Protein AF-A0A0M3HHS4-F1 (afdb_monomer)

InterPro domains:
  IPR016039 Thiolase-like [G3DSA:3.40.47.10] (1-81)
  IPR016039 Thiolase-like [SSF53901] (1-81)
  IPR020616 Thiolase, N-terminal [PF00108] (1-81)

Foldseek 3Di:
DDDDDDDDDLVPFDWDDDPDDADDPGGDTHTCCCVPPQADPPPRDGVVVVVVVVCVVVVPDPVNVVVVVVVVVVVVVVVVD

Secondary structure (DSSP, 8-state):
---------GGGPPEE--SS---TT--PPEEHIIIIIIEETTTTEEHHHHHHHHHHHTT--HHHHHHHHHHHHHHHHHHT-

Organism: Ascaris lumbricoides (NCBI:txid6252)

Solvent-accessible surface area (backbone atoms only — not comparable to full-atom values): 5307 Å² total; per-residue (Å²): 140,84,90,86,86,86,88,86,62,80,90,72,57,56,70,44,72,81,89,74,84,76,55,96,89,66,75,76,75,40,55,40,56,53,64,77,72,39,39,38,89,89,74,76,37,46,50,67,60,55,50,52,52,51,32,61,74,70,66,56,47,70,68,58,54,52,53,50,53,54,51,50,53,54,49,53,59,59,73,73,106

Radius of gyration: 19.25 Å; Cα contacts (8 Å, |Δi|>4): 38; chains: 1; bounding box: 45×41×42 Å

Nearest PDB structures (foldseek):
  6bjb-assembly1_A  TM=9.808E-01  e=4.262E-10  Ascaris suum
  6bj9-assembly1_A  TM=9.862E-01  e=4.885E-10  Ascaris suum
  2ibw-assembly1_C  TM=9.886E-01  e=2.833E-06  Homo sapiens
  2f2s-assembly2_A-2  TM=9.879E-01  e=4.266E-06  Homo sapiens
  6bja-assembly1_A  TM=9.917E-01  e=6.878E-06  Ascaris suum

pLDDT: mean 77.8, std 9.4, range [40.69, 92.0]

Structure (mmCIF, N/CA/C/O backbone):
data_AF-A0A0M3HHS4-F1
#
_entry.id   AF-A0A0M3HHS4-F1
#
loop_
_atom_site.group_PDB
_atom_site.id
_atom_site.type_symbol
_atom_site.label_atom_id
_atom_site.label_alt_id
_atom_site.label_comp_id
_atom_site.label_asym_id
_atom_site.label_entity_id
_atom_site.label_seq_id
_atom_site.pdbx_PDB_ins_code
_atom_site.Cartn_x
_atom_site.Cartn_y
_atom_site.Cartn_z
_atom_site.occupancy
_atom_site.B_iso_or_equiv
_atom_site.auth_seq_id
_atom_site.auth_comp_id
_atom_site.auth_asym_id
_atom_site.auth_atom_id
_atom_site.pdbx_PDB_model_num
ATOM 1 N N . MET A 1 1 ? -18.591 -25.894 -14.463 1.00 40.69 1 MET A N 1
ATOM 2 C CA . MET A 1 1 ? -18.186 -25.472 -13.106 1.00 40.69 1 MET A CA 1
ATOM 3 C C . MET A 1 1 ? -16.949 -24.609 -13.266 1.00 40.69 1 MET A C 1
ATOM 5 O O . MET A 1 1 ? -16.045 -25.039 -13.969 1.00 40.69 1 MET A O 1
ATOM 9 N N . VAL A 1 2 ? -16.943 -23.397 -12.722 1.00 54.94 2 VAL A N 1
ATOM 10 C CA . VAL A 1 2 ? -15.807 -22.467 -12.810 1.00 54.94 2 VAL A CA 1
ATOM 11 C C . VAL A 1 2 ? -15.394 -22.073 -11.402 1.00 54.94 2 VAL A C 1
ATOM 13 O O . VAL A 1 2 ? -16.251 -21.870 -10.545 1.00 54.94 2 VAL A O 1
ATOM 16 N N . VAL A 1 3 ? -14.087 -22.007 -11.168 1.00 60.12 3 VAL A N 1
ATOM 17 C CA . VAL A 1 3 ? -13.500 -21.529 -9.916 1.00 60.12 3 VAL A CA 1
ATOM 18 C C . VAL A 1 3 ? -12.887 -20.167 -10.203 1.00 60.12 3 VAL A C 1
ATOM 20 O O . VAL A 1 3 ? -12.096 -20.034 -11.134 1.00 60.12 3 VAL A O 1
ATOM 23 N N . ALA A 1 4 ? -13.274 -19.168 -9.414 1.00 78.81 4 ALA A N 1
ATOM 24 C CA . ALA A 1 4 ? -12.702 -17.831 -9.434 1.00 78.81 4 ALA A CA 1
ATOM 25 C C . ALA A 1 4 ? -12.097 -17.531 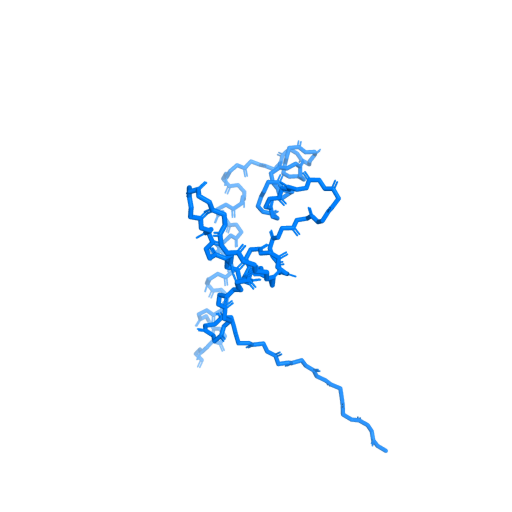-8.058 1.00 78.81 4 ALA A C 1
ATOM 27 O O . ALA A 1 4 ? -12.702 -17.821 -7.027 1.00 78.81 4 ALA A O 1
ATOM 28 N N . GLY A 1 5 ? -10.899 -16.960 -8.063 1.00 86.19 5 GLY A N 1
ATOM 29 C CA . GLY A 1 5 ? -10.133 -16.557 -6.891 1.00 86.19 5 GLY A CA 1
ATOM 30 C C . GLY A 1 5 ? -8.970 -15.667 -7.329 1.00 86.19 5 GLY A C 1
ATOM 31 O O . GLY A 1 5 ? -8.789 -15.434 -8.524 1.00 86.19 5 GLY A O 1
ATOM 32 N N . GLY A 1 6 ? -8.195 -15.167 -6.371 1.00 78.75 6 GLY A N 1
ATOM 33 C CA . GLY A 1 6 ? -6.998 -14.365 -6.622 1.00 78.75 6 GLY A CA 1
ATOM 34 C C . GLY A 1 6 ? -5.799 -14.939 -5.876 1.00 78.75 6 GLY A C 1
ATOM 35 O O . GLY A 1 6 ? -5.954 -15.518 -4.802 1.00 78.75 6 GLY A O 1
ATOM 36 N N . MET A 1 7 ? -4.611 -14.786 -6.453 1.00 69.12 7 MET A N 1
ATOM 37 C CA . MET A 1 7 ? -3.335 -15.119 -5.825 1.00 69.12 7 MET A CA 1
ATOM 38 C C . MET A 1 7 ? -2.406 -13.922 -5.988 1.00 69.12 7 MET A C 1
ATOM 40 O O . MET A 1 7 ? -2.290 -13.383 -7.086 1.00 69.12 7 MET A O 1
ATOM 44 N N . GLU A 1 8 ? -1.730 -13.535 -4.912 1.00 80.81 8 GLU A N 1
ATOM 45 C CA . GLU A 1 8 ? -0.782 -12.425 -4.919 1.00 80.81 8 GLU A CA 1
ATOM 46 C C . GLU A 1 8 ? 0.447 -12.783 -4.073 1.00 80.81 8 GLU A C 1
ATOM 48 O O . GLU A 1 8 ? 0.318 -13.350 -2.988 1.00 80.81 8 GLU A O 1
ATOM 53 N N . SER A 1 9 ? 1.645 -12.483 -4.586 1.00 69.62 9 SER A N 1
ATOM 54 C CA . SER A 1 9 ? 2.920 -12.663 -3.878 1.00 69.62 9 SER A CA 1
ATOM 55 C C . SER A 1 9 ? 3.772 -11.410 -4.031 1.00 69.62 9 SER A C 1
ATOM 57 O O . SER A 1 9 ? 4.613 -11.310 -4.925 1.00 69.62 9 SER A O 1
ATOM 59 N N . MET A 1 10 ? 3.551 -10.438 -3.145 1.00 72.94 10 MET A N 1
ATOM 60 C CA . MET A 1 10 ? 4.301 -9.179 -3.166 1.00 72.94 10 MET A CA 1
ATOM 61 C C . MET A 1 10 ? 5.791 -9.383 -2.849 1.00 72.94 10 MET A C 1
ATOM 63 O O . MET A 1 10 ? 6.634 -8.649 -3.348 1.00 72.94 10 MET A O 1
ATOM 67 N N . SER A 1 11 ? 6.147 -10.414 -2.073 1.00 73.44 11 SER A N 1
ATOM 68 C CA . SER A 1 11 ? 7.544 -10.720 -1.728 1.00 73.44 11 SER A CA 1
ATOM 69 C C . SER A 1 11 ? 8.383 -11.217 -2.909 1.00 73.44 11 SER A C 1
ATOM 71 O O . SER A 1 11 ? 9.607 -11.160 -2.844 1.00 73.44 11 SER A O 1
ATOM 73 N N . CYS A 1 12 ? 7.749 -11.724 -3.970 1.00 73.19 12 CYS A N 1
ATOM 74 C CA . CYS A 1 12 ? 8.437 -12.277 -5.140 1.00 73.19 12 CYS A CA 1
ATOM 75 C C . CYS A 1 12 ? 8.434 -11.330 -6.348 1.00 73.19 12 CYS A C 1
ATOM 77 O O . CYS A 1 12 ? 8.782 -11.758 -7.449 1.00 73.19 12 CYS A O 1
ATOM 79 N N . VAL A 1 13 ? 8.023 -10.071 -6.177 1.00 75.94 13 VAL A N 1
ATOM 80 C CA . VAL A 1 13 ? 7.968 -9.113 -7.285 1.00 75.94 13 VAL A CA 1
ATOM 81 C C . VAL A 1 13 ? 9.394 -8.741 -7.721 1.00 75.94 13 VAL A C 1
ATOM 83 O O . VAL A 1 13 ? 10.210 -8.358 -6.881 1.00 75.94 13 VAL A O 1
ATOM 86 N N . PRO A 1 14 ? 9.736 -8.883 -9.017 1.00 80.38 14 PRO A N 1
ATOM 87 C CA . PRO A 1 14 ? 11.077 -8.602 -9.506 1.00 80.38 14 PRO A CA 1
ATOM 88 C C . PRO A 1 14 ? 11.323 -7.099 -9.681 1.00 80.38 14 PRO A C 1
ATOM 90 O O . PRO A 1 14 ? 10.403 -6.305 -9.882 1.00 80.38 14 PRO A O 1
ATOM 93 N N . PHE A 1 15 ? 12.601 -6.724 -9.703 1.00 81.94 15 PHE A N 1
ATOM 94 C CA . PHE A 1 15 ? 13.023 -5.413 -10.187 1.00 81.94 15 PHE A CA 1
ATOM 95 C C . PHE A 1 15 ? 13.131 -5.428 -11.713 1.00 81.94 15 PHE A C 1
ATOM 97 O O . PHE A 1 15 ? 13.703 -6.344 -12.307 1.00 81.94 15 PHE A O 1
ATOM 104 N N . TYR A 1 16 ? 12.622 -4.384 -12.353 1.00 80.75 16 TYR A N 1
ATOM 105 C CA . TYR A 1 16 ? 12.665 -4.202 -13.792 1.00 80.75 16 TYR A CA 1
ATOM 106 C C . TYR A 1 16 ? 13.870 -3.369 -14.223 1.00 80.75 16 TYR A C 1
ATOM 108 O O . TYR A 1 16 ? 14.184 -2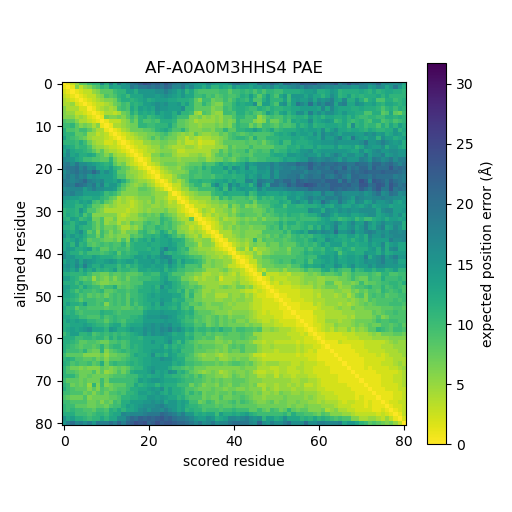.327 -13.643 1.00 80.75 16 TYR A O 1
ATOM 116 N N . LEU A 1 17 ? 14.494 -3.803 -15.315 1.00 83.44 17 LEU A N 1
ATOM 117 C CA . LEU A 1 17 ? 15.500 -3.049 -16.049 1.00 83.44 17 LEU A CA 1
ATOM 118 C C . LEU A 1 17 ? 14.884 -2.575 -17.376 1.00 83.44 17 LEU A C 1
ATOM 120 O O . LEU A 1 17 ? 14.323 -3.401 -18.102 1.00 83.44 17 LEU A O 1
ATOM 124 N N . PRO A 1 18 ? 14.955 -1.277 -17.722 1.00 77.94 18 PRO A N 1
ATOM 125 C CA . PRO A 1 18 ? 14.494 -0.808 -19.022 1.00 77.94 18 PRO A CA 1
ATOM 126 C C . PRO A 1 18 ? 15.326 -1.442 -20.144 1.00 77.94 18 PRO A C 1
ATOM 128 O O . PRO A 1 18 ? 16.545 -1.566 -20.047 1.00 77.94 18 PRO A O 1
ATOM 131 N N . ARG A 1 19 ? 14.655 -1.863 -21.220 1.00 77.38 19 ARG A N 1
ATOM 132 C CA . ARG A 1 19 ? 15.305 -2.494 -22.375 1.00 77.38 19 ARG A CA 1
ATOM 133 C C . ARG A 1 19 ? 16.085 -1.446 -23.178 1.00 77.38 19 ARG A C 1
ATOM 135 O O . ARG A 1 19 ? 15.490 -0.467 -23.614 1.00 77.38 19 ARG A O 1
ATOM 142 N N . GLY A 1 20 ? 17.374 -1.685 -23.419 1.00 81.62 20 GLY A N 1
ATOM 143 C CA . GLY A 1 20 ? 18.243 -0.808 -24.213 1.00 81.62 20 GLY A CA 1
ATOM 144 C C . GLY A 1 20 ? 19.690 -0.810 -23.719 1.00 81.62 20 GLY A C 1
ATOM 145 O O . GLY A 1 20 ? 20.024 -1.518 -22.769 1.00 81.62 20 GLY A O 1
ATOM 146 N N . GLU A 1 21 ? 20.545 -0.022 -24.369 1.00 79.69 21 GLU A N 1
ATOM 147 C CA . GLU A 1 21 ? 21.896 0.253 -23.872 1.00 79.69 21 GLU A CA 1
ATOM 148 C C . GLU A 1 21 ? 21.825 1.158 -22.638 1.00 79.69 21 GLU A C 1
ATOM 150 O O . GLU A 1 21 ? 21.004 2.074 -22.571 1.00 79.69 21 GLU A O 1
ATOM 155 N N . ILE A 1 22 ? 22.678 0.896 -21.648 1.00 79.38 22 ILE A N 1
ATOM 156 C CA . ILE A 1 22 ? 22.733 1.701 -20.427 1.00 79.38 22 ILE A CA 1
ATOM 157 C C . ILE A 1 22 ? 23.463 3.008 -20.767 1.00 79.38 22 ILE A C 1
ATOM 159 O O . ILE A 1 22 ? 24.651 2.958 -21.094 1.00 79.38 22 ILE A O 1
ATOM 163 N N . PRO A 1 23 ? 22.796 4.174 -20.696 1.00 78.38 23 PRO A N 1
ATOM 164 C CA . PRO A 1 23 ? 23.434 5.442 -21.014 1.00 78.38 23 PRO A CA 1
ATOM 165 C C . PRO A 1 23 ? 24.512 5.795 -19.979 1.00 78.38 23 PRO A C 1
ATOM 167 O O . PRO A 1 23 ? 24.503 5.326 -18.834 1.00 78.38 23 PRO A O 1
ATOM 170 N N . PHE A 1 24 ? 25.439 6.670 -20.371 1.00 67.88 24 PHE A N 1
ATOM 171 C CA . PHE A 1 24 ? 26.433 7.224 -19.455 1.00 67.88 24 PHE A CA 1
ATOM 172 C C . PHE A 1 24 ? 25.724 7.993 -18.325 1.00 67.88 24 PHE A C 1
ATOM 174 O O . PHE A 1 24 ? 24.963 8.921 -18.589 1.00 67.88 24 PHE A O 1
ATOM 181 N N . GLY A 1 25 ? 25.933 7.573 -17.073 1.00 76.00 25 GLY A N 1
ATOM 182 C CA . GLY A 1 25 ? 25.149 8.018 -15.908 1.00 76.00 25 GLY A CA 1
ATOM 183 C C . GLY A 1 25 ? 24.379 6.896 -15.197 1.00 76.00 25 GLY A C 1
ATOM 184 O O . GLY A 1 25 ? 23.879 7.110 -14.095 1.00 76.00 25 GLY A O 1
ATOM 185 N N . GLY A 1 26 ? 24.351 5.688 -15.775 1.00 74.12 26 GLY A N 1
ATOM 186 C CA . GLY A 1 26 ? 23.763 4.497 -15.162 1.00 74.12 26 GLY A CA 1
ATOM 187 C C . GLY A 1 26 ? 22.241 4.423 -15.306 1.00 74.12 26 GLY A C 1
ATOM 188 O O . GLY A 1 26 ? 21.575 5.386 -15.677 1.00 74.12 26 GLY A O 1
ATOM 189 N N . THR A 1 27 ? 21.678 3.251 -15.013 1.00 75.25 27 THR A N 1
ATOM 190 C CA . THR A 1 27 ? 20.227 3.019 -15.025 1.00 75.25 27 THR A CA 1
ATOM 191 C C . THR A 1 27 ? 19.748 2.628 -13.635 1.00 75.25 27 THR A C 1
ATOM 193 O O . THR A 1 27 ? 20.428 1.892 -12.918 1.00 75.25 27 THR A O 1
ATOM 196 N N . LYS A 1 28 ? 18.573 3.119 -13.240 1.00 75.44 28 LYS A N 1
ATOM 197 C CA . LYS A 1 28 ? 17.935 2.725 -11.982 1.00 75.44 28 LYS A CA 1
ATOM 198 C C . LYS A 1 28 ? 17.144 1.439 -12.202 1.00 75.44 28 LYS A C 1
ATOM 200 O O . LYS A 1 28 ? 16.397 1.330 -13.173 1.00 75.44 28 LYS A O 1
ATOM 205 N N . LEU A 1 29 ? 17.311 0.482 -11.295 1.00 77.69 29 LEU A N 1
ATOM 206 C CA . LEU A 1 29 ? 16.425 -0.673 -11.181 1.00 77.69 29 LEU A CA 1
ATOM 207 C C . LEU A 1 29 ? 15.071 -0.180 -10.667 1.00 77.69 29 LEU A C 1
ATOM 209 O O . LEU A 1 29 ? 15.012 0.527 -9.661 1.00 77.69 29 LEU A O 1
ATOM 213 N N . ILE A 1 30 ? 14.003 -0.506 -11.386 1.00 77.19 30 ILE A N 1
ATOM 214 C CA . ILE A 1 30 ? 12.649 -0.061 -11.059 1.00 77.19 30 ILE A CA 1
ATOM 215 C C . ILE A 1 30 ? 11.968 -1.181 -10.283 1.00 77.19 30 ILE A C 1
ATOM 217 O O . ILE A 1 30 ? 11.817 -2.278 -10.805 1.00 77.19 30 ILE A O 1
ATOM 221 N N . ASP A 1 31 ? 11.556 -0.921 -9.049 1.00 77.25 31 ASP A N 1
ATOM 222 C CA . ASP A 1 31 ? 10.789 -1.887 -8.261 1.00 77.25 31 ASP A CA 1
ATOM 223 C C . ASP A 1 31 ? 9.386 -2.068 -8.866 1.00 77.25 31 ASP A C 1
AT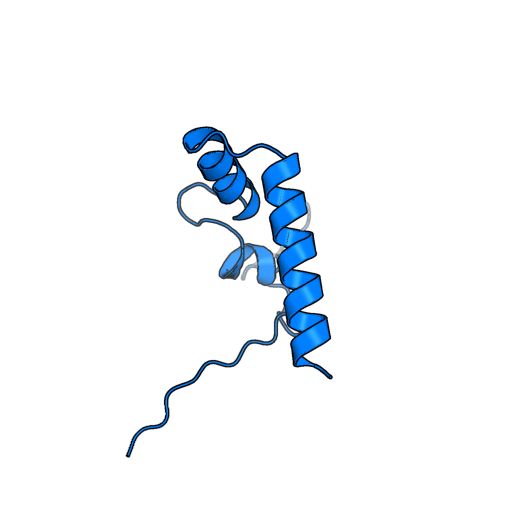OM 225 O O . ASP A 1 31 ? 8.685 -1.085 -9.132 1.00 77.25 31 ASP A O 1
ATOM 229 N N . GLY A 1 32 ? 8.987 -3.317 -9.117 1.00 71.00 32 GLY A N 1
ATOM 230 C CA . GLY A 1 32 ? 7.676 -3.636 -9.671 1.00 71.00 32 GLY A CA 1
ATOM 231 C C . GLY A 1 32 ? 6.521 -3.395 -8.699 1.00 71.00 32 GLY A C 1
ATOM 232 O O . GLY A 1 32 ? 5.415 -3.112 -9.147 1.00 71.00 32 GLY A O 1
ATOM 233 N N . ILE A 1 33 ? 6.765 -3.421 -7.384 1.00 72.62 33 ILE A N 1
ATOM 234 C CA . ILE A 1 33 ? 5.725 -3.211 -6.367 1.00 72.62 33 ILE A CA 1
ATOM 235 C C . ILE A 1 33 ? 5.127 -1.796 -6.465 1.00 72.62 33 ILE A C 1
ATOM 237 O O . ILE A 1 33 ? 3.915 -1.664 -6.664 1.00 72.62 33 ILE A O 1
ATOM 241 N N . PRO A 1 34 ? 5.925 -0.713 -6.355 1.00 65.31 34 PRO A N 1
ATOM 242 C CA . PRO A 1 34 ? 5.397 0.630 -6.501 1.00 65.31 34 PRO A CA 1
ATOM 243 C C . PRO A 1 34 ? 4.980 0.917 -7.939 1.00 65.31 34 PRO A C 1
ATOM 245 O O . PRO A 1 34 ? 3.978 1.590 -8.127 1.00 65.31 34 PRO A O 1
ATOM 248 N N . ARG A 1 35 ? 5.695 0.402 -8.947 1.00 69.06 35 ARG A N 1
ATOM 249 C CA . ARG A 1 35 ? 5.396 0.698 -10.352 1.00 69.06 35 ARG A CA 1
ATOM 250 C C . ARG A 1 35 ? 4.045 0.142 -10.804 1.00 69.06 35 ARG A C 1
ATOM 252 O O . ARG A 1 35 ? 3.284 0.883 -11.417 1.00 69.06 35 ARG A O 1
ATOM 259 N N . ASP A 1 36 ? 3.776 -1.131 -10.524 1.00 66.75 36 ASP A N 1
ATOM 260 C CA . ASP A 1 36 ? 2.626 -1.839 -11.099 1.00 66.75 36 ASP A CA 1
ATOM 261 C C . ASP A 1 36 ? 1.451 -1.967 -10.113 1.00 66.75 36 ASP A C 1
ATOM 263 O O . ASP A 1 36 ? 0.324 -2.189 -10.549 1.00 66.75 36 ASP A O 1
ATOM 267 N N . GLY A 1 37 ? 1.688 -1.831 -8.799 1.00 64.75 37 GLY A N 1
ATOM 268 C CA . GLY A 1 37 ? 0.671 -2.104 -7.774 1.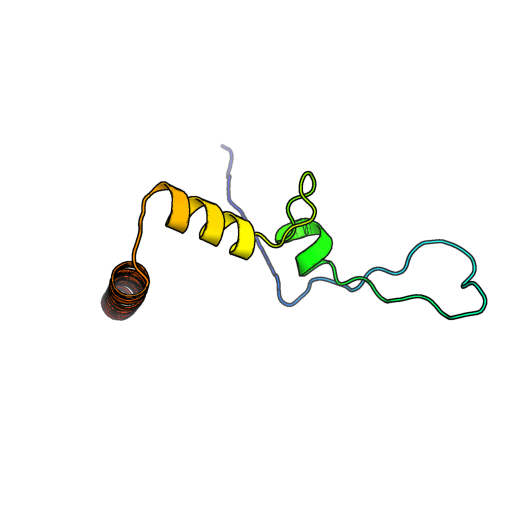00 64.75 37 GLY A CA 1
ATOM 269 C C . GLY A 1 37 ?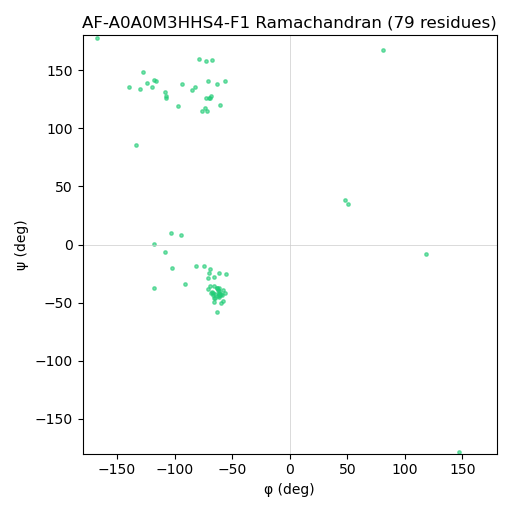 0.266 -0.922 -6.889 1.00 64.75 37 GLY A C 1
ATOM 270 O O . GLY A 1 37 ? -0.901 -0.816 -6.521 1.00 64.75 37 GLY A O 1
ATOM 271 N N . LEU A 1 38 ? 1.202 -0.042 -6.515 1.00 72.06 38 LEU A N 1
ATOM 272 C CA . LEU A 1 38 ? 0.967 0.962 -5.456 1.00 72.06 38 LEU A CA 1
ATOM 273 C C . LEU A 1 38 ? 1.060 2.423 -5.914 1.00 72.06 38 LEU A C 1
ATOM 275 O O . LEU A 1 38 ? 0.895 3.321 -5.081 1.00 72.06 38 LEU A O 1
ATOM 279 N N . ASN A 1 39 ? 1.322 2.680 -7.194 1.00 69.81 39 ASN A N 1
ATOM 280 C CA . ASN A 1 39 ? 1.354 4.025 -7.760 1.00 69.81 39 ASN A CA 1
ATOM 281 C C . ASN A 1 39 ? 0.133 4.257 -8.657 1.00 69.81 39 ASN A C 1
ATOM 283 O O . ASN A 1 39 ? -0.195 3.438 -9.516 1.00 69.81 39 ASN A O 1
ATOM 287 N N . ASP A 1 40 ? -0.549 5.378 -8.448 1.00 69.50 40 ASP A N 1
ATOM 288 C CA . ASP A 1 40 ? -1.646 5.803 -9.307 1.00 69.50 40 ASP A CA 1
ATOM 289 C C . ASP A 1 40 ? -1.088 6.270 -10.657 1.00 69.50 40 ASP A C 1
ATOM 291 O O . ASP A 1 40 ? -0.385 7.275 -10.734 1.00 69.50 40 ASP A O 1
ATOM 295 N N . VAL A 1 41 ? -1.422 5.560 -11.735 1.00 67.69 41 VAL A N 1
ATOM 296 C CA . VAL A 1 41 ? -0.883 5.815 -13.086 1.00 67.69 41 VAL A CA 1
ATOM 297 C C . VAL A 1 41 ? -1.239 7.211 -13.620 1.00 67.69 41 VAL A C 1
ATOM 299 O O . VAL A 1 41 ? -0.534 7.740 -14.476 1.00 67.69 41 VAL A O 1
ATOM 302 N N . TYR A 1 42 ? -2.321 7.825 -13.133 1.00 68.75 42 TYR A N 1
ATOM 303 C CA . TYR A 1 42 ? -2.807 9.111 -13.643 1.00 68.75 42 TYR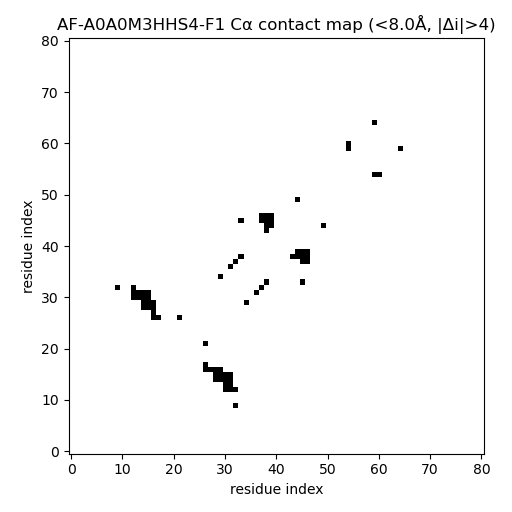 A CA 1
ATOM 304 C C . TYR A 1 42 ? -2.213 10.309 -12.908 1.00 68.75 42 TYR A C 1
ATOM 306 O O . TYR A 1 42 ? -2.019 11.365 -13.506 1.00 68.75 42 TYR A O 1
ATOM 314 N N . ASN A 1 43 ? -1.956 10.161 -11.612 1.00 62.31 43 ASN A N 1
ATOM 315 C CA . ASN A 1 43 ? -1.471 11.238 -10.760 1.00 62.31 43 ASN A CA 1
ATOM 316 C C . ASN A 1 43 ? -0.004 11.061 -10.349 1.00 62.31 43 ASN A C 1
ATOM 318 O O . ASN A 1 43 ? 0.530 11.970 -9.720 1.00 62.31 43 ASN A O 1
ATOM 322 N N . ASP A 1 44 ? 0.621 9.924 -10.677 1.00 71.69 44 ASP A N 1
ATOM 323 C CA . ASP A 1 44 ? 1.978 9.533 -10.265 1.00 71.69 44 ASP A CA 1
ATOM 324 C C . ASP A 1 44 ? 2.203 9.722 -8.753 1.00 71.69 44 ASP A C 1
ATOM 326 O O . ASP A 1 44 ? 3.239 10.197 -8.285 1.00 71.69 44 ASP A O 1
ATOM 330 N N . ILE A 1 45 ? 1.165 9.405 -7.972 1.00 73.38 45 ILE A N 1
ATOM 331 C CA . ILE A 1 45 ? 1.205 9.441 -6.513 1.00 73.38 45 ILE A CA 1
ATOM 332 C C . ILE A 1 45 ? 1.004 8.046 -5.943 1.00 73.38 45 ILE A C 1
ATOM 334 O O . ILE A 1 45 ? 0.141 7.280 -6.373 1.00 73.38 45 ILE A O 1
ATOM 338 N N . LEU A 1 46 ? 1.753 7.756 -4.881 1.00 77.81 46 LEU A N 1
ATOM 339 C CA . LEU A 1 46 ? 1.554 6.555 -4.080 1.00 77.81 46 LEU A CA 1
ATOM 340 C C . LEU A 1 46 ? 0.111 6.505 -3.565 1.00 77.81 46 LEU A C 1
ATOM 342 O O . LEU A 1 46 ? -0.425 7.521 -3.113 1.00 77.81 46 LEU A O 1
ATOM 346 N N . MET A 1 47 ? -0.498 5.318 -3.542 1.00 77.31 47 MET A N 1
ATOM 347 C CA . MET A 1 47 ? -1.877 5.143 -3.065 1.00 77.31 47 MET A CA 1
ATOM 348 C C . MET A 1 47 ? -2.103 5.677 -1.637 1.00 77.31 47 MET A C 1
ATOM 350 O O . MET A 1 47 ? -3.211 6.097 -1.308 1.00 77.31 47 MET A O 1
ATOM 354 N N . GLY A 1 48 ? -1.061 5.753 -0.799 1.00 75.88 48 GLY A N 1
ATOM 355 C CA . GLY A 1 48 ? -1.132 6.414 0.512 1.00 75.88 48 GLY A CA 1
ATOM 356 C C . GLY A 1 48 ? -1.461 7.912 0.428 1.00 75.88 48 GLY A C 1
ATOM 357 O O . GLY A 1 48 ? -2.267 8.413 1.205 1.00 75.88 48 GLY A O 1
ATOM 358 N N . ALA A 1 49 ? -0.935 8.622 -0.573 1.00 74.69 49 ALA A N 1
ATOM 359 C CA . ALA A 1 49 ? -1.280 10.023 -0.812 1.00 74.69 49 ALA A CA 1
ATOM 360 C C . ALA A 1 49 ? -2.719 10.180 -1.340 1.00 74.69 49 ALA A C 1
ATOM 362 O O . ALA A 1 49 ? -3.373 11.190 -1.069 1.00 74.69 49 ALA A O 1
ATOM 363 N N . CYS A 1 50 ? -3.248 9.178 -2.055 1.00 73.06 50 CYS A N 1
ATOM 364 C CA . CYS A 1 50 ? -4.676 9.118 -2.378 1.00 73.06 50 CYS A CA 1
ATOM 365 C C . CYS A 1 50 ? -5.524 8.959 -1.106 1.00 73.06 50 CYS A C 1
ATOM 367 O O . CYS A 1 50 ? -6.525 9.660 -0.956 1.00 73.06 50 CYS A O 1
ATOM 369 N N . ALA A 1 51 ? -5.104 8.104 -0.167 1.00 73.12 51 ALA A N 1
ATOM 370 C CA . ALA A 1 51 ? -5.790 7.935 1.113 1.00 73.12 51 ALA A CA 1
ATOM 371 C C . ALA A 1 51 ? -5.805 9.235 1.939 1.00 73.12 51 ALA A C 1
ATOM 373 O O . ALA A 1 51 ? -6.847 9.599 2.481 1.00 73.12 51 ALA A O 1
ATOM 374 N N . ASP A 1 52 ? -4.710 9.999 1.943 1.00 78.94 52 ASP A N 1
ATOM 375 C CA . ASP A 1 52 ? -4.656 11.313 2.600 1.00 78.94 52 ASP A CA 1
ATOM 376 C C . ASP A 1 52 ? -5.622 12.333 1.979 1.00 78.94 52 ASP A C 1
ATOM 378 O O . ASP A 1 52 ? -6.224 13.140 2.695 1.00 78.94 52 ASP A O 1
ATOM 382 N N . LYS A 1 53 ? -5.799 12.316 0.649 1.00 80.38 53 LYS A N 1
ATOM 383 C CA . LYS A 1 53 ? -6.791 13.174 -0.024 1.00 80.38 53 LYS A CA 1
ATOM 384 C C . LYS A 1 53 ? -8.207 12.843 0.449 1.00 80.38 53 LYS A C 1
ATOM 386 O O . LYS A 1 53 ? -8.962 13.759 0.765 1.00 80.38 53 LYS A O 1
ATOM 391 N N . VAL A 1 54 ? -8.544 11.557 0.546 1.00 80.62 54 VAL A N 1
ATOM 392 C CA . VAL A 1 54 ? -9.851 11.095 1.042 1.00 80.62 54 VAL A CA 1
ATOM 393 C C . VAL A 1 54 ? -10.032 11.466 2.515 1.00 80.62 54 VAL A C 1
ATOM 395 O O . VAL A 1 54 ? -11.056 12.040 2.878 1.00 80.62 54 VAL A O 1
ATOM 398 N N . ALA A 1 55 ? -9.024 11.234 3.359 1.00 81.75 55 ALA A N 1
ATOM 399 C CA . ALA A 1 55 ? -9.075 11.605 4.772 1.00 81.75 55 ALA A CA 1
ATOM 400 C C . ALA A 1 55 ? -9.353 13.104 4.962 1.00 81.75 55 ALA A C 1
ATOM 402 O O . ALA A 1 55 ? -10.185 13.477 5.786 1.00 81.75 55 ALA A O 1
ATOM 403 N N . LYS A 1 56 ? -8.727 13.965 4.148 1.00 82.06 56 LYS A N 1
ATOM 404 C CA . LYS A 1 56 ? -8.990 15.412 4.154 1.00 82.06 56 LYS A CA 1
ATOM 405 C C . LYS A 1 56 ? -10.397 15.761 3.667 1.00 82.06 56 LYS A C 1
ATOM 407 O O . LYS A 1 56 ? -11.034 16.614 4.274 1.00 82.06 56 LYS A O 1
ATOM 412 N N . GLN A 1 57 ? -10.889 15.117 2.607 1.00 86.38 57 GLN A N 1
ATOM 413 C CA . GLN A 1 57 ? -12.237 15.363 2.071 1.00 86.38 57 GLN A CA 1
ATOM 414 C C . GLN A 1 57 ? -13.343 15.021 3.075 1.00 86.38 57 GLN A C 1
ATOM 416 O O . GLN A 1 57 ? -14.319 15.758 3.181 1.00 86.38 57 GLN A O 1
ATOM 421 N N . PHE A 1 58 ? -13.176 13.932 3.825 1.00 86.31 58 PHE A N 1
ATOM 422 C CA . PHE A 1 58 ? -14.143 13.480 4.829 1.00 86.31 58 PHE A CA 1
ATOM 423 C C . PHE A 1 58 ? -13.826 13.972 6.249 1.00 86.31 58 PHE A C 1
ATOM 425 O O . PHE A 1 58 ? -14.479 13.543 7.195 1.00 86.31 58 PHE A O 1
ATOM 432 N N . ALA A 1 59 ? -12.838 14.864 6.401 1.00 89.88 59 ALA A N 1
ATOM 433 C CA . ALA A 1 59 ? -12.373 15.392 7.685 1.00 89.88 59 ALA A CA 1
ATOM 434 C C . ALA A 1 59 ? -12.061 14.303 8.736 1.00 89.88 59 ALA A C 1
ATOM 436 O O . ALA A 1 59 ? -12.269 14.504 9.930 1.00 89.88 59 ALA A O 1
ATOM 437 N N . ILE A 1 60 ? -11.546 13.153 8.291 1.00 85.81 60 ILE A N 1
ATOM 438 C CA . ILE A 1 60 ? -11.214 12.025 9.164 1.00 85.81 60 ILE A CA 1
ATOM 439 C C . ILE A 1 60 ? -9.948 12.372 9.939 1.00 85.81 60 ILE A C 1
ATOM 441 O O . ILE A 1 60 ? -8.867 12.541 9.361 1.00 85.81 60 ILE A O 1
ATOM 445 N N . THR A 1 61 ? -10.068 12.445 11.259 1.00 89.81 61 THR A N 1
ATOM 446 C CA . THR A 1 61 ? -8.942 12.767 12.135 1.00 89.81 61 THR A CA 1
ATOM 447 C C . THR A 1 61 ? -7.955 11.604 12.231 1.00 89.81 61 THR A C 1
ATOM 449 O O . THR A 1 61 ? -8.293 10.435 12.022 1.00 89.81 61 THR A O 1
ATOM 452 N N . ARG A 1 62 ? -6.708 11.906 12.605 1.00 88.00 62 ARG A N 1
ATOM 453 C CA . ARG A 1 62 ? -5.697 10.871 12.859 1.00 88.00 62 ARG A CA 1
ATOM 454 C C . ARG A 1 62 ? -6.143 9.892 13.951 1.00 88.00 62 ARG A C 1
ATOM 456 O O . ARG A 1 62 ? -5.942 8.689 13.821 1.00 88.00 62 ARG A O 1
ATOM 463 N N . GLU A 1 63 ? -6.796 10.401 14.991 1.00 88.62 63 GLU A N 1
ATOM 464 C CA . GLU A 1 63 ? -7.301 9.588 16.097 1.00 88.62 63 GLU A CA 1
ATOM 465 C C . GLU A 1 63 ? -8.361 8.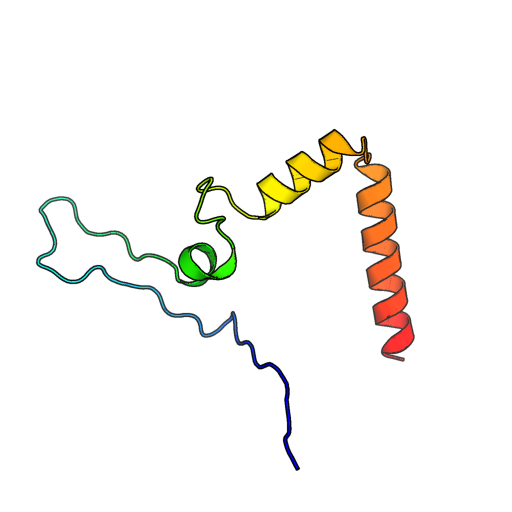578 15.644 1.00 88.62 63 GLU A C 1
ATOM 467 O O . GLU A 1 63 ? -8.392 7.454 16.143 1.00 88.62 63 GLU A O 1
ATOM 472 N N . GLU A 1 64 ? -9.231 8.950 14.703 1.00 86.56 64 GLU A N 1
ATOM 473 C CA . GLU A 1 64 ? -10.232 8.040 14.135 1.00 86.56 64 GLU A CA 1
ATOM 474 C C . GLU A 1 64 ? -9.594 6.938 13.287 1.00 86.56 64 GLU A C 1
ATOM 476 O O . GLU A 1 64 ? -9.972 5.771 13.421 1.00 86.56 64 GLU A O 1
ATOM 481 N N . GLN A 1 65 ? -8.587 7.279 12.476 1.00 85.19 65 GLN A N 1
ATOM 482 C CA . GLN A 1 65 ? -7.833 6.296 11.690 1.00 85.19 65 GLN A CA 1
ATOM 483 C C . GLN A 1 65 ? -7.117 5.287 12.600 1.00 85.19 65 GLN A C 1
ATOM 485 O O . GLN A 1 65 ? -7.222 4.076 12.389 1.00 85.19 65 GLN A O 1
ATOM 490 N N . ASP A 1 66 ? -6.462 5.768 13.660 1.00 89.62 66 ASP A N 1
ATOM 491 C CA . ASP A 1 66 ? -5.748 4.915 14.612 1.00 89.62 66 ASP A CA 1
ATOM 492 C C . ASP A 1 66 ? -6.722 4.029 15.417 1.00 89.62 66 ASP A C 1
ATOM 494 O O . ASP A 1 66 ? -6.473 2.831 15.600 1.00 89.62 66 ASP A O 1
ATOM 498 N N . LYS A 1 67 ? -7.878 4.568 15.843 1.00 91.12 67 LYS A N 1
ATOM 499 C CA . LYS A 1 67 ? -8.945 3.786 16.502 1.00 91.12 67 LYS A CA 1
ATOM 500 C C . LYS A 1 67 ? -9.438 2.650 15.605 1.00 91.12 67 LYS A C 1
ATOM 502 O O . LYS A 1 67 ? -9.611 1.527 16.088 1.00 91.12 67 LYS A O 1
ATOM 507 N N . TYR A 1 68 ? -9.637 2.917 14.313 1.00 88.19 68 TYR A N 1
ATOM 508 C CA . TYR A 1 68 ? -10.051 1.900 13.349 1.00 88.19 68 TYR A CA 1
ATOM 509 C C . TYR A 1 68 ? -8.970 0.833 13.135 1.00 88.19 68 TYR A C 1
ATOM 511 O O . TYR A 1 68 ? -9.276 -0.361 13.163 1.00 88.19 68 TYR A O 1
ATOM 519 N N . ALA A 1 69 ? -7.702 1.235 13.001 1.00 88.75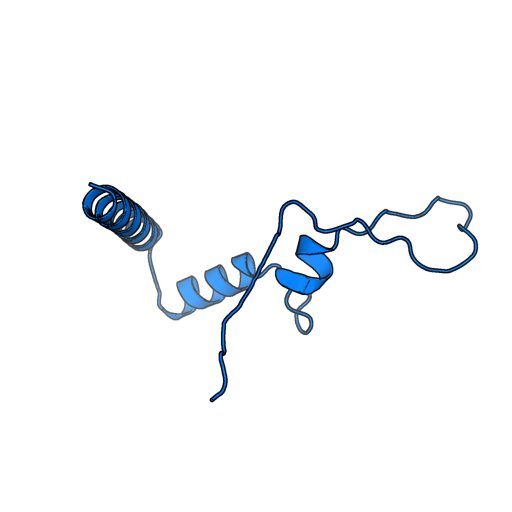 69 ALA A N 1
ATOM 520 C CA . ALA A 1 69 ? -6.586 0.305 12.857 1.00 88.75 69 ALA A CA 1
ATOM 521 C C . ALA A 1 69 ? -6.500 -0.659 14.053 1.00 88.75 69 ALA A C 1
ATOM 523 O O . ALA A 1 69 ? -6.478 -1.878 13.869 1.00 88.75 69 ALA A O 1
ATOM 524 N N . ILE A 1 70 ? -6.551 -0.138 15.284 1.00 91.38 70 ILE A N 1
ATOM 525 C CA . ILE A 1 70 ? -6.535 -0.952 16.511 1.00 91.38 70 ILE A CA 1
ATOM 526 C C . ILE A 1 70 ? -7.732 -1.908 16.557 1.00 91.38 70 ILE A C 1
ATOM 528 O O . ILE A 1 70 ? -7.581 -3.074 16.927 1.00 91.38 70 ILE A O 1
ATOM 532 N N . LEU A 1 71 ? -8.926 -1.432 16.195 1.00 92.00 71 LEU A N 1
ATOM 533 C CA . LEU A 1 71 ? -10.127 -2.263 16.161 1.00 92.00 71 LEU A CA 1
ATOM 534 C C . LEU A 1 71 ? -9.988 -3.415 15.157 1.00 92.00 71 LEU A C 1
ATOM 536 O O . LEU A 1 71 ? -10.356 -4.544 15.483 1.00 92.00 71 LEU A O 1
ATOM 540 N N . SER A 1 72 ? -9.434 -3.143 13.973 1.00 89.50 72 SER A N 1
ATOM 541 C CA . SER A 1 72 ? -9.160 -4.153 12.948 1.00 89.50 72 SER A CA 1
ATOM 542 C C . SER A 1 72 ? -8.210 -5.232 13.475 1.00 89.50 72 SER A C 1
ATOM 544 O O . SER A 1 72 ? -8.557 -6.412 13.465 1.00 89.50 72 SER A O 1
ATOM 546 N N . TYR A 1 73 ? -7.079 -4.838 14.072 1.00 86.25 73 TYR A N 1
ATOM 547 C CA . TYR A 1 73 ? -6.132 -5.783 14.675 1.00 86.25 73 TYR A CA 1
ATOM 548 C C . TYR A 1 73 ? -6.760 -6.628 15.787 1.00 86.25 73 TYR A C 1
ATOM 550 O O . TYR A 1 73 ? -6.550 -7.840 15.830 1.00 86.25 73 TYR A O 1
ATOM 558 N N . LYS A 1 74 ? -7.567 -6.018 16.665 1.00 90.94 74 LYS A N 1
ATOM 559 C CA . LYS A 1 74 ? -8.273 -6.744 17.733 1.00 90.94 74 LYS A CA 1
ATOM 560 C C . LYS A 1 74 ? -9.246 -7.782 17.174 1.00 90.94 74 LYS A C 1
ATOM 562 O O . LYS A 1 74 ? -9.304 -8.890 17.699 1.00 90.94 74 LYS A O 1
ATOM 567 N N . ARG A 1 75 ? -9.992 -7.443 16.116 1.00 90.50 75 ARG A N 1
ATOM 568 C CA . ARG A 1 75 ? -10.924 -8.367 15.449 1.00 90.50 75 ARG A CA 1
ATOM 569 C C . ARG A 1 75 ? -10.189 -9.525 14.785 1.00 90.50 75 ARG A C 1
ATOM 571 O O . ARG A 1 75 ? -10.575 -10.668 15.002 1.00 90.50 75 ARG A O 1
ATOM 578 N N . SER A 1 76 ? -9.113 -9.244 14.051 1.00 86.06 76 SER A N 1
ATOM 579 C CA . SER A 1 76 ? -8.291 -10.281 13.417 1.00 86.06 76 SER A CA 1
ATOM 580 C C . SER A 1 76 ? -7.668 -11.223 14.449 1.00 86.06 76 SER A C 1
ATOM 582 O O . SER A 1 76 ? -7.733 -12.436 14.286 1.00 86.06 76 SER A O 1
ATOM 584 N N . ALA A 1 77 ? -7.134 -10.686 15.551 1.00 89.25 77 ALA A N 1
ATOM 585 C CA . ALA A 1 77 ? -6.571 -11.495 16.632 1.00 89.25 77 ALA A CA 1
ATOM 586 C C . ALA A 1 77 ? -7.628 -12.351 17.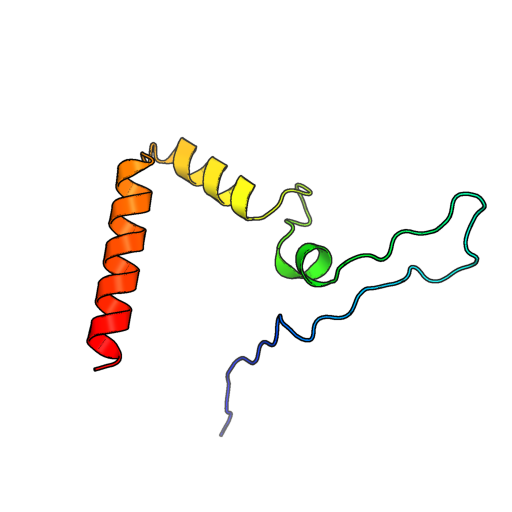352 1.00 89.25 77 ALA A C 1
ATOM 588 O O . ALA A 1 77 ? -7.330 -13.470 17.762 1.00 89.25 77 ALA A O 1
ATOM 589 N N . ALA A 1 78 ? -8.855 -11.843 17.507 1.00 90.62 78 ALA A N 1
ATOM 590 C CA . ALA A 1 78 ? -9.958 -12.603 18.089 1.00 90.62 78 ALA A CA 1
ATOM 591 C C . ALA A 1 78 ? -10.459 -13.719 17.161 1.00 90.62 78 ALA A C 1
ATOM 593 O O . ALA A 1 78 ? -10.776 -14.791 17.653 1.00 90.62 78 ALA A O 1
ATOM 594 N N . ALA A 1 79 ? -10.508 -13.481 15.847 1.00 82.31 79 ALA A N 1
ATOM 595 C CA . ALA A 1 79 ? -10.941 -14.468 14.853 1.00 82.31 79 ALA A CA 1
ATOM 596 C C . ALA A 1 79 ? -9.901 -15.570 14.583 1.00 82.31 79 ALA A C 1
ATOM 598 O O . ALA A 1 79 ? -10.238 -16.606 14.021 1.00 82.31 79 ALA A O 1
ATOM 599 N N . TRP A 1 80 ? -8.638 -15.332 14.946 1.00 73.06 80 TRP A N 1
ATOM 600 C CA . TRP A 1 80 ? -7.561 -16.315 14.831 1.00 73.06 80 TRP A CA 1
ATOM 601 C C . TRP A 1 80 ? -7.531 -17.327 15.990 1.00 73.06 80 TRP A C 1
ATOM 603 O O . TRP A 1 80 ? -6.885 -18.368 15.876 1.00 73.06 80 TRP A O 1
ATOM 613 N N . LYS A 1 81 ? -8.184 -17.006 17.115 1.00 58.88 81 LYS A N 1
ATOM 614 C CA . LYS A 1 81 ? -8.401 -17.932 18.236 1.00 58.88 81 LYS A CA 1
ATOM 615 C C . LYS A 1 81 ? -9.599 -18.830 17.971 1.00 58.88 81 LYS A C 1
ATOM 617 O O . LYS A 1 81 ? -9.509 -20.003 18.389 1.00 58.88 81 LYS A O 1
#

Mean predicted aligned error: 9.51 Å

Sequence (81 aa):
MVVAGGMESMSCVPFYLPRGEIPFGGTKLIDGIPRDGLNDVYNDILMGACADKVAKQFAITREEQDKYAILSYKRSAAAWK